Protein AF-A0A7Y0Q823-F1 (afdb_monomer_lite)

pLDDT: mean 90.27, std 6.46, range [62.56, 96.5]

Organism: NCBI:txid2716224

Structure (mmCIF, N/CA/C/O backbone):
data_AF-A0A7Y0Q823-F1
#
_entry.id   AF-A0A7Y0Q823-F1
#
loop_
_atom_site.group_PDB
_atom_site.id
_atom_site.type_symbol
_atom_site.label_atom_id
_atom_site.label_alt_id
_atom_site.label_comp_id
_atom_site.label_asym_id
_atom_site.label_entity_id
_atom_site.label_seq_id
_atom_site.pdbx_PDB_ins_code
_atom_site.Cartn_x
_atom_site.Cartn_y
_atom_site.Cartn_z
_atom_site.occupancy
_atom_site.B_iso_or_equiv
_atom_site.auth_seq_id
_atom_site.auth_comp_id
_atom_site.auth_asym_id
_atom_site.auth_atom_id
_atom_site.pdbx_PDB_model_num
ATOM 1 N N . MET A 1 1 ? 1.307 -10.337 -14.780 1.00 80.38 1 MET A N 1
ATOM 2 C CA . MET A 1 1 ? 1.447 -11.134 -13.529 1.00 80.38 1 MET A CA 1
ATOM 3 C C . MET A 1 1 ? 1.842 -10.263 -12.341 1.00 80.38 1 MET A C 1
ATOM 5 O O . MET A 1 1 ? 1.211 -10.382 -11.297 1.00 80.38 1 MET A O 1
ATOM 9 N N . LEU A 1 2 ? 2.827 -9.369 -12.495 1.00 89.19 2 LEU A N 1
ATOM 10 C CA . LEU A 1 2 ? 3.288 -8.459 -11.436 1.00 89.19 2 LEU A CA 1
ATOM 11 C C . LEU A 1 2 ? 2.177 -7.545 -10.905 1.00 89.19 2 LEU A C 1
ATOM 13 O O . LEU A 1 2 ? 2.051 -7.387 -9.696 1.00 89.19 2 LEU A O 1
ATOM 17 N N . THR A 1 3 ? 1.300 -7.044 -11.778 1.00 88.69 3 THR A N 1
ATOM 18 C CA . THR A 1 3 ? 0.137 -6.229 -11.387 1.00 88.69 3 THR A CA 1
ATOM 19 C C . THR A 1 3 ? -0.802 -6.948 -10.427 1.00 88.69 3 THR A C 1
ATOM 21 O O . THR A 1 3 ? -1.278 -6.359 -9.458 1.00 88.69 3 THR A O 1
ATOM 24 N N . PHE A 1 4 ? -1.075 -8.228 -10.695 1.00 91.25 4 PHE A N 1
ATOM 25 C CA . PHE A 1 4 ? -1.947 -9.034 -9.850 1.00 91.25 4 PHE A CA 1
ATOM 26 C C . PHE A 1 4 ? -1.332 -9.155 -8.458 1.00 91.25 4 PHE A C 1
ATOM 28 O O . PHE A 1 4 ? -1.960 -8.747 -7.491 1.00 91.25 4 PHE A O 1
ATOM 35 N N . LEU A 1 5 ? -0.063 -9.570 -8.380 1.00 93.25 5 LEU A N 1
ATOM 36 C CA . LEU A 1 5 ? 0.684 -9.671 -7.125 1.00 93.25 5 LEU A CA 1
ATOM 37 C C . LEU A 1 5 ? 0.727 -8.340 -6.358 1.00 93.25 5 LEU A C 1
ATOM 39 O O . LEU A 1 5 ? 0.476 -8.316 -5.154 1.00 93.25 5 LEU A O 1
ATOM 43 N N . ALA A 1 6 ? 1.007 -7.232 -7.049 1.00 92.12 6 ALA A N 1
ATOM 44 C CA . ALA A 1 6 ? 1.036 -5.901 -6.454 1.00 92.12 6 ALA A CA 1
ATOM 45 C C . ALA A 1 6 ? -0.328 -5.530 -5.854 1.00 92.12 6 ALA A C 1
ATOM 47 O O . ALA A 1 6 ? -0.386 -5.010 -4.740 1.00 92.12 6 ALA A O 1
ATOM 48 N N . THR A 1 7 ? -1.422 -5.866 -6.540 1.00 92.69 7 THR A N 1
ATOM 49 C CA . THR A 1 7 ? -2.788 -5.612 -6.065 1.00 92.69 7 THR A CA 1
ATOM 50 C C . THR A 1 7 ? -3.120 -6.470 -4.843 1.00 92.69 7 THR A C 1
ATOM 52 O O . THR A 1 7 ? -3.660 -5.958 -3.863 1.00 92.69 7 THR A O 1
ATOM 55 N N . THR A 1 8 ? -2.743 -7.753 -4.841 1.00 94.12 8 THR A N 1
ATOM 56 C CA . THR A 1 8 ? -2.952 -8.644 -3.689 1.00 94.12 8 THR A CA 1
ATOM 57 C C . THR A 1 8 ? -2.162 -8.176 -2.467 1.00 94.12 8 THR A C 1
ATOM 59 O O . THR A 1 8 ? -2.694 -8.159 -1.359 1.00 94.12 8 THR A O 1
ATOM 62 N N . LEU A 1 9 ? -0.916 -7.731 -2.661 1.00 93.69 9 LEU A N 1
ATOM 63 C CA . LEU A 1 9 ? -0.096 -7.147 -1.596 1.00 93.69 9 LEU A CA 1
ATOM 64 C C . LEU A 1 9 ? -0.707 -5.849 -1.059 1.00 93.69 9 LEU A C 1
ATOM 66 O O . LEU A 1 9 ? -0.779 -5.678 0.155 1.00 93.69 9 LEU A O 1
ATOM 70 N N . SER A 1 10 ? -1.210 -4.970 -1.935 1.00 92.81 10 SER A N 1
ATOM 71 C CA . SER A 1 10 ? -1.954 -3.771 -1.518 1.00 92.81 10 SER A CA 1
ATOM 72 C C . SER A 1 10 ? -3.144 -4.134 -0.628 1.00 92.81 10 SER A C 1
ATOM 74 O O . SER A 1 10 ? -3.325 -3.540 0.432 1.00 92.81 10 SER A O 1
ATOM 76 N N . LEU A 1 11 ? -3.919 -5.149 -1.015 1.00 93.88 11 LEU A N 1
ATOM 77 C CA . LEU A 1 11 ? -5.084 -5.606 -0.260 1.00 93.88 11 LEU A CA 1
ATOM 78 C C . LEU A 1 11 ? -4.709 -6.142 1.129 1.00 93.88 11 LEU A C 1
ATOM 80 O O . LEU A 1 11 ? -5.326 -5.749 2.116 1.00 93.88 11 LEU A O 1
ATOM 84 N N . ILE A 1 12 ? -3.667 -6.972 1.222 1.00 93.38 12 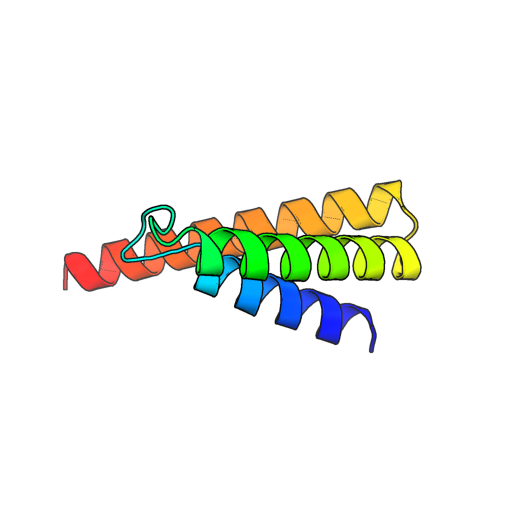ILE A N 1
ATOM 85 C CA . ILE A 1 12 ? -3.165 -7.498 2.502 1.00 93.38 12 ILE A CA 1
ATOM 86 C C . ILE A 1 12 ? -2.625 -6.367 3.387 1.00 93.38 12 ILE A C 1
ATOM 88 O O . ILE A 1 12 ? -2.917 -6.326 4.582 1.00 93.38 12 ILE A O 1
ATOM 92 N N . GLY A 1 13 ? -1.858 -5.437 2.814 1.00 92.06 13 GLY A N 1
ATOM 93 C CA . GLY A 1 13 ? -1.295 -4.302 3.543 1.00 92.06 13 GLY A CA 1
ATOM 94 C C . GLY A 1 13 ? -2.376 -3.387 4.118 1.00 92.06 13 GLY A C 1
ATOM 95 O O . GLY A 1 13 ? -2.338 -3.064 5.303 1.00 92.06 13 GLY A O 1
ATOM 96 N N . VAL A 1 14 ? -3.380 -3.027 3.310 1.00 91.06 14 VAL A N 1
ATOM 97 C CA . VAL A 1 14 ? -4.526 -2.222 3.764 1.00 91.06 14 VAL A CA 1
ATOM 98 C C . VAL A 1 14 ? -5.313 -2.954 4.851 1.00 91.06 14 VAL A C 1
ATOM 100 O O . VAL A 1 14 ? -5.616 -2.356 5.881 1.00 91.06 14 VAL A O 1
ATOM 103 N N . PHE A 1 15 ? -5.574 -4.252 4.673 1.00 90.00 15 PHE A N 1
ATOM 104 C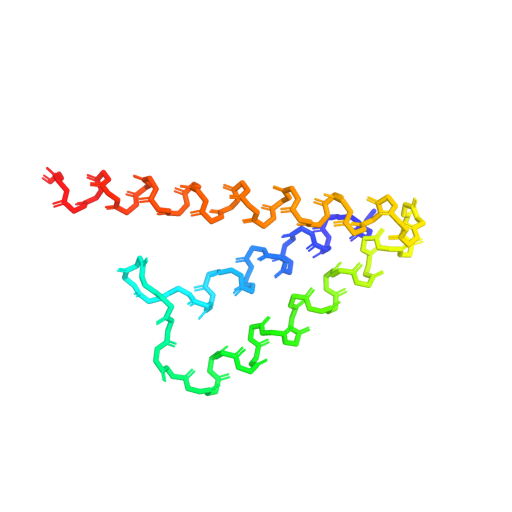 CA . PHE A 1 15 ? -6.274 -5.059 5.671 1.00 90.00 15 PHE A CA 1
ATOM 105 C C . PHE A 1 15 ? -5.527 -5.106 7.012 1.00 90.00 15 PHE A C 1
ATOM 107 O O . PHE A 1 15 ? -6.132 -4.934 8.064 1.00 90.00 15 PHE A O 1
ATOM 114 N N . LEU A 1 16 ? -4.201 -5.278 6.995 1.00 89.88 16 LEU A N 1
ATOM 115 C CA . LEU A 1 16 ? -3.380 -5.294 8.211 1.00 89.88 16 LEU A CA 1
ATOM 116 C C . LEU A 1 16 ? -3.313 -3.936 8.920 1.00 89.88 16 LEU A C 1
ATOM 118 O O . LEU A 1 16 ? -3.173 -3.894 10.144 1.00 89.88 16 LEU A O 1
ATOM 122 N N . LEU A 1 17 ? -3.388 -2.835 8.168 1.00 89.50 17 LEU A N 1
ATOM 123 C CA . LEU A 1 17 ? -3.393 -1.478 8.718 1.00 89.50 17 LEU A CA 1
ATOM 124 C C . LEU A 1 17 ? -4.696 -1.122 9.425 1.00 89.50 17 LEU A C 1
ATOM 126 O O . LEU A 1 17 ? -4.716 -0.140 10.167 1.00 89.50 17 LEU A O 1
ATOM 130 N N . GLN A 1 18 ? -5.758 -1.894 9.222 1.00 84.88 18 GLN A N 1
ATOM 131 C CA . GLN A 1 18 ? -7.088 -1.549 9.685 1.00 84.88 18 GLN A CA 1
ATOM 132 C C . GLN A 1 18 ? -7.548 -2.502 10.793 1.00 84.88 18 GLN A C 1
ATOM 134 O O . GLN A 1 18 ? -7.768 -3.686 10.565 1.00 84.88 18 GLN A O 1
ATOM 139 N N . ASP A 1 19 ? -7.757 -1.971 11.998 1.00 82.00 19 ASP A N 1
ATOM 140 C CA . ASP A 1 19 ? -8.467 -2.668 13.075 1.00 82.00 19 ASP A CA 1
ATOM 141 C C . ASP A 1 19 ? -9.786 -1.914 13.331 1.00 82.00 19 ASP A C 1
ATOM 143 O O . ASP A 1 19 ? -9.784 -0.767 13.776 1.00 82.00 19 ASP A O 1
ATOM 147 N N . ASN A 1 20 ? -10.930 -2.549 13.043 1.00 73.62 20 ASN A N 1
ATOM 148 C CA . ASN A 1 20 ? -12.277 -1.988 13.258 1.00 73.62 20 ASN A CA 1
ATOM 149 C C . ASN A 1 20 ? -12.513 -0.603 12.623 1.00 73.62 20 ASN A C 1
ATOM 151 O O . ASN A 1 20 ? -13.064 0.295 13.252 1.00 73.62 20 ASN A O 1
ATOM 155 N N . GLY A 1 21 ? -12.083 -0.410 11.374 1.00 69.44 21 GLY A N 1
ATOM 156 C CA . GLY A 1 21 ? -12.297 0.859 10.667 1.00 69.44 21 GLY A CA 1
ATOM 157 C C . GLY A 1 21 ? -11.307 1.969 11.036 1.00 69.44 21 GLY A C 1
ATOM 158 O O . GLY A 1 21 ? -11.296 3.004 10.378 1.00 69.44 21 GLY A O 1
ATOM 159 N N . LEU A 1 22 ? -10.443 1.743 12.028 1.00 79.62 22 LEU A N 1
ATOM 160 C CA . LEU A 1 22 ? -9.402 2.672 12.456 1.00 79.62 22 LEU A CA 1
ATOM 161 C C . LEU A 1 22 ? -8.015 2.123 12.123 1.00 79.62 22 LEU A C 1
ATOM 163 O O . LEU A 1 22 ? -7.822 0.921 11.936 1.00 79.62 22 LEU A O 1
ATOM 167 N N . LEU A 1 23 ? -7.030 3.019 12.088 1.00 83.62 23 LEU A N 1
ATOM 168 C CA . LEU A 1 23 ? -5.627 2.635 11.986 1.00 83.62 23 LEU A CA 1
ATOM 169 C C . LEU A 1 23 ? -5.253 1.736 13.176 1.00 83.62 23 LEU A C 1
ATOM 171 O O . LEU A 1 23 ? -5.443 2.124 14.333 1.00 83.62 23 LEU A O 1
ATOM 175 N N . THR A 1 24 ? -4.706 0.550 12.897 1.00 88.38 24 THR A N 1
ATOM 176 C CA . THR A 1 24 ? -4.278 -0.408 13.924 1.00 88.38 24 THR A CA 1
ATOM 177 C C . THR A 1 24 ? -3.340 0.256 14.928 1.00 88.38 24 THR A C 1
ATOM 179 O O . THR A 1 24 ? -2.416 0.973 14.548 1.00 88.38 24 THR A O 1
ATOM 182 N N . ARG A 1 25 ? -3.543 0.017 16.230 1.00 88.12 25 ARG A N 1
ATOM 183 C CA . ARG A 1 25 ? -2.634 0.507 17.286 1.00 88.12 25 ARG A CA 1
ATOM 184 C C . ARG A 1 25 ? -1.395 -0.376 17.449 1.00 88.12 25 ARG A C 1
ATOM 186 O O . ARG A 1 25 ? -0.423 0.037 18.081 1.00 88.12 25 ARG A O 1
ATOM 193 N N . HIS A 1 26 ? -1.408 -1.581 16.880 1.00 91.12 26 HIS A N 1
ATOM 194 C CA . HIS A 1 26 ? -0.302 -2.522 16.989 1.00 91.12 26 HIS A CA 1
ATOM 195 C C . HIS A 1 26 ? 0.863 -2.089 16.098 1.00 91.12 26 HIS A C 1
ATOM 197 O O . HIS A 1 26 ? 0.817 -2.236 14.877 1.00 91.12 26 HIS A O 1
ATOM 203 N N . LYS A 1 27 ? 1.946 -1.610 16.720 1.00 90.50 27 LYS A N 1
ATOM 204 C CA . LYS A 1 27 ? 3.156 -1.141 16.022 1.00 90.50 27 LYS A CA 1
ATOM 205 C C . LYS A 1 27 ? 3.726 -2.179 15.055 1.00 90.50 27 LYS A C 1
ATOM 207 O O . LYS A 1 27 ? 4.070 -1.831 13.932 1.00 90.50 27 LYS A O 1
ATOM 212 N N . THR A 1 28 ? 3.743 -3.455 15.439 1.00 90.38 28 THR A N 1
ATOM 213 C CA . THR A 1 28 ? 4.211 -4.540 14.565 1.00 90.38 28 THR A CA 1
ATOM 214 C C . THR A 1 28 ? 3.357 -4.667 13.304 1.00 90.38 28 THR A C 1
ATOM 216 O O . THR A 1 28 ? 3.909 -4.748 12.210 1.00 90.38 28 THR A O 1
ATOM 219 N N . LYS A 1 29 ? 2.021 -4.610 13.423 1.00 90.25 29 LYS A N 1
ATOM 220 C CA . LYS A 1 29 ? 1.120 -4.646 12.259 1.00 90.25 29 LYS A CA 1
ATOM 221 C C . LYS A 1 29 ? 1.333 -3.433 11.354 1.00 90.25 29 LYS A C 1
ATOM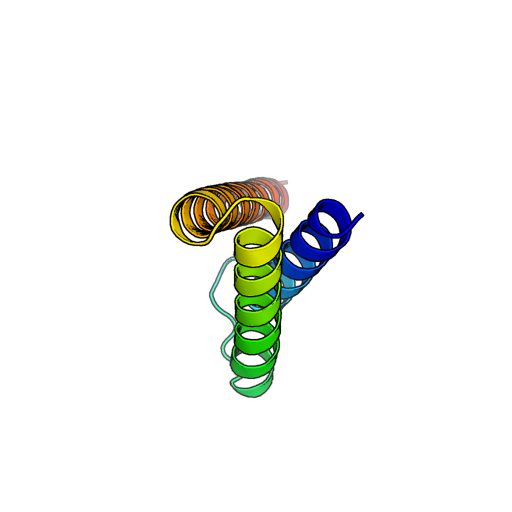 223 O O . LYS A 1 29 ? 1.410 -3.603 10.143 1.00 90.25 29 LYS A O 1
ATOM 228 N N . GLN A 1 30 ? 1.498 -2.237 11.932 1.00 91.56 30 GLN A N 1
ATOM 229 C CA . GLN A 1 30 ? 1.787 -1.018 11.165 1.00 91.56 30 GLN A CA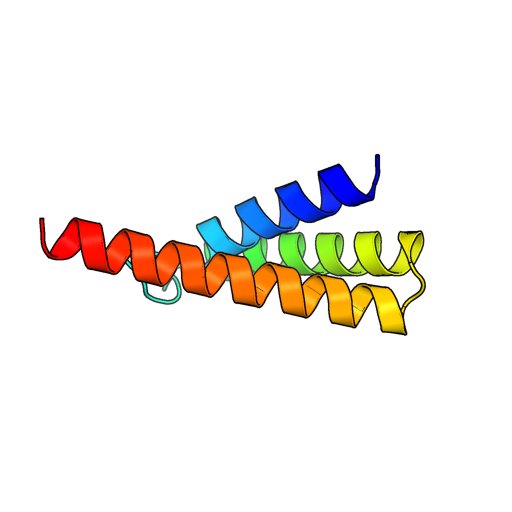 1
ATOM 230 C C . GLN A 1 30 ? 3.069 -1.160 10.338 1.00 91.56 30 GLN A C 1
ATOM 232 O O . GLN A 1 30 ? 3.070 -0.835 9.151 1.00 91.56 30 GLN A O 1
ATOM 237 N N . VAL A 1 31 ? 4.151 -1.659 10.946 1.00 94.75 31 VAL A N 1
ATOM 238 C CA . VAL A 1 31 ? 5.442 -1.832 10.265 1.00 94.75 31 VAL A CA 1
ATOM 239 C C . VAL A 1 31 ? 5.329 -2.871 9.152 1.00 94.75 31 VAL A C 1
ATOM 241 O O . VAL A 1 31 ? 5.698 -2.581 8.017 1.00 94.75 31 VAL A O 1
ATOM 244 N N . VAL A 1 32 ? 4.767 -4.048 9.444 1.00 94.19 32 VAL A N 1
ATOM 245 C CA . VAL A 1 32 ? 4.603 -5.126 8.454 1.00 94.19 32 VAL A CA 1
ATOM 246 C C . VAL A 1 32 ? 3.756 -4.657 7.272 1.00 94.19 32 VAL A C 1
ATOM 248 O O . VAL A 1 32 ? 4.146 -4.837 6.120 1.00 94.19 32 VAL A O 1
ATOM 251 N N . ALA A 1 33 ? 2.633 -3.996 7.541 1.00 94.00 33 ALA A N 1
ATOM 252 C CA . ALA A 1 33 ? 1.774 -3.461 6.497 1.00 94.00 33 ALA A CA 1
ATOM 253 C C . ALA A 1 33 ? 2.468 -2.376 5.663 1.00 94.00 33 ALA A C 1
ATOM 255 O O . ALA A 1 33 ? 2.367 -2.396 4.440 1.00 94.00 33 ALA A O 1
ATOM 256 N N . SER A 1 34 ? 3.220 -1.472 6.297 1.00 93.56 34 SER A N 1
ATOM 257 C CA . SER A 1 34 ? 3.975 -0.432 5.587 1.00 93.56 34 SER A CA 1
ATOM 258 C C . SER A 1 34 ? 5.004 -1.044 4.637 1.00 93.56 34 SER A C 1
ATOM 260 O O . SER A 1 34 ? 5.086 -0.638 3.482 1.00 93.56 34 SER A O 1
ATOM 262 N N . VAL A 1 35 ? 5.741 -2.064 5.087 1.00 96.50 35 VAL A N 1
ATOM 263 C CA . VAL A 1 35 ? 6.706 -2.789 4.248 1.00 96.50 35 VAL A CA 1
ATOM 264 C C . VAL A 1 35 ? 6.003 -3.432 3.050 1.00 96.50 35 VAL A C 1
ATOM 266 O O . VAL A 1 35 ? 6.433 -3.241 1.915 1.00 96.50 35 VAL A O 1
ATOM 269 N N . ILE A 1 36 ? 4.890 -4.133 3.278 1.00 95.94 36 ILE A N 1
ATOM 270 C CA . ILE A 1 36 ? 4.098 -4.765 2.212 1.00 95.94 36 ILE A CA 1
ATOM 271 C C . ILE A 1 36 ? 3.609 -3.730 1.186 1.00 95.94 36 ILE A C 1
ATOM 273 O O . ILE A 1 36 ? 3.711 -3.959 -0.022 1.00 95.94 36 ILE A O 1
ATOM 277 N N . LEU A 1 37 ? 3.108 -2.582 1.647 1.00 95.38 37 LEU A N 1
ATOM 278 C CA . LEU A 1 37 ? 2.635 -1.510 0.773 1.00 95.38 37 LEU A CA 1
ATOM 279 C C . LEU A 1 37 ? 3.776 -0.865 -0.023 1.00 95.38 37 LEU A C 1
ATOM 281 O O . LEU A 1 37 ? 3.600 -0.598 -1.207 1.00 95.38 37 LEU A O 1
ATOM 285 N N . ILE A 1 38 ? 4.956 -0.680 0.576 1.00 95.94 38 ILE A N 1
ATOM 286 C CA . ILE A 1 38 ? 6.145 -0.192 -0.139 1.00 95.94 38 ILE A CA 1
ATOM 287 C C . ILE A 1 38 ? 6.532 -1.164 -1.257 1.00 95.94 38 ILE A C 1
ATOM 289 O O . ILE A 1 38 ? 6.737 -0.737 -2.392 1.00 95.94 38 ILE A O 1
ATOM 293 N N . PHE A 1 39 ? 6.573 -2.471 -0.978 1.00 95.88 39 PHE A N 1
ATOM 294 C CA . PHE A 1 39 ? 6.840 -3.474 -2.013 1.00 95.88 39 PHE A CA 1
ATOM 295 C C . PHE A 1 39 ? 5.796 -3.435 -3.130 1.00 95.88 39 PHE A C 1
ATOM 297 O O . PHE A 1 39 ? 6.153 -3.475 -4.304 1.00 95.88 39 PHE A O 1
ATOM 304 N N . SER A 1 40 ? 4.517 -3.300 -2.783 1.00 95.25 40 SER A N 1
ATOM 305 C CA . SER A 1 40 ? 3.449 -3.154 -3.771 1.00 95.25 40 SER A CA 1
ATOM 306 C C . SER A 1 40 ? 3.640 -1.909 -4.652 1.00 95.25 40 SER A C 1
ATOM 308 O O . SER A 1 40 ? 3.547 -2.011 -5.875 1.00 95.25 40 SER A O 1
ATOM 310 N N . ALA A 1 41 ? 3.995 -0.761 -4.065 1.00 95.06 41 ALA A N 1
ATOM 311 C CA . ALA A 1 41 ? 4.285 0.465 -4.810 1.00 95.06 41 ALA A CA 1
ATOM 312 C C . ALA A 1 41 ? 5.456 0.287 -5.786 1.00 95.06 41 ALA A C 1
ATOM 314 O O . ALA A 1 41 ? 5.371 0.711 -6.940 1.00 95.06 41 ALA A O 1
ATOM 315 N N . ILE A 1 42 ? 6.529 -0.377 -5.344 1.00 95.94 42 ILE A N 1
ATOM 316 C CA . ILE A 1 42 ? 7.694 -0.677 -6.185 1.00 95.94 42 ILE A CA 1
ATOM 317 C C . ILE A 1 42 ? 7.285 -1.560 -7.369 1.00 95.94 42 ILE A C 1
ATOM 319 O O . ILE A 1 42 ? 7.669 -1.264 -8.496 1.00 95.94 42 ILE A O 1
ATOM 323 N N . LEU A 1 43 ? 6.463 -2.591 -7.142 1.00 95.50 43 LEU A N 1
ATOM 324 C CA . LEU A 1 43 ? 5.978 -3.478 -8.206 1.00 95.50 43 LEU A CA 1
ATOM 325 C C . LEU A 1 43 ? 5.098 -2.743 -9.230 1.00 95.50 43 LEU A C 1
ATOM 327 O O . LEU A 1 43 ? 5.217 -2.977 -10.433 1.00 95.50 43 LEU A O 1
ATOM 331 N N . PHE A 1 44 ? 4.238 -1.820 -8.786 1.00 95.94 44 PHE A N 1
ATOM 332 C CA . PHE A 1 44 ? 3.494 -0.960 -9.712 1.00 95.94 44 PHE A CA 1
ATOM 333 C C . PHE A 1 44 ? 4.423 -0.030 -10.497 1.00 95.94 44 PHE A C 1
ATOM 335 O O . PHE A 1 44 ? 4.232 0.160 -11.699 1.00 95.94 44 PHE A O 1
ATOM 342 N N . GLY A 1 45 ? 5.439 0.528 -9.834 1.00 95.50 45 GLY A N 1
ATOM 343 C CA . GLY A 1 45 ? 6.461 1.362 -10.461 1.00 95.50 45 GLY A CA 1
ATOM 344 C C . GLY A 1 45 ? 7.295 0.616 -11.503 1.00 95.50 45 GLY A C 1
ATOM 345 O O . GLY A 1 45 ? 7.590 1.187 -12.551 1.00 95.50 45 GLY A O 1
ATOM 346 N N . SER A 1 46 ? 7.638 -0.653 -11.262 1.00 95.44 46 SER A N 1
ATOM 347 C CA . SER A 1 46 ? 8.405 -1.464 -12.214 1.00 95.44 46 SER A CA 1
ATOM 348 C C . SER A 1 46 ? 7.601 -1.845 -13.456 1.00 95.44 46 SER A C 1
ATOM 350 O O . SER A 1 46 ? 8.169 -1.910 -14.539 1.00 95.44 46 SER A O 1
ATOM 352 N N . GLU A 1 47 ? 6.292 -2.077 -13.318 1.00 94.75 47 GLU A N 1
ATOM 353 C CA . GLU A 1 47 ? 5.436 -2.511 -14.435 1.00 94.75 47 GLU A CA 1
ATOM 354 C C . GLU A 1 47 ? 4.996 -1.338 -15.330 1.00 94.75 47 GLU A C 1
ATOM 356 O O . GLU A 1 47 ? 4.974 -1.453 -16.552 1.00 94.75 47 GLU A O 1
ATOM 361 N N . TYR A 1 48 ? 4.634 -0.196 -14.734 1.00 93.81 48 TYR A N 1
ATOM 362 C CA . TYR A 1 48 ? 4.015 0.928 -15.456 1.00 93.81 48 TYR A CA 1
ATOM 363 C C . TYR A 1 48 ? 4.909 2.168 -15.577 1.00 93.81 48 TYR A C 1
ATOM 365 O O . TYR A 1 48 ? 4.484 3.170 -16.158 1.00 93.81 48 TYR A O 1
ATOM 373 N N . GLY A 1 49 ? 6.128 2.114 -15.033 1.00 94.31 49 GLY A N 1
ATOM 374 C CA . GLY A 1 49 ? 7.008 3.264 -14.837 1.00 94.31 49 GLY A CA 1
ATOM 375 C C . GLY A 1 49 ? 6.707 3.995 -13.526 1.00 94.31 49 GLY A C 1
ATOM 376 O O . GLY A 1 49 ? 5.563 4.045 -13.077 1.00 94.31 49 GLY A O 1
ATOM 377 N N . VAL A 1 50 ? 7.734 4.591 -12.911 1.00 93.38 50 VAL A N 1
ATOM 378 C CA . VAL A 1 50 ? 7.686 5.109 -11.527 1.00 93.38 50 VAL A CA 1
ATOM 379 C C . VAL A 1 50 ? 6.507 6.058 -11.287 1.00 93.38 50 VAL A C 1
ATOM 381 O O . VAL A 1 50 ? 5.698 5.816 -10.394 1.00 93.38 50 VAL A O 1
ATOM 384 N N . LEU A 1 51 ? 6.364 7.107 -12.104 1.00 94.69 51 LEU A N 1
ATOM 385 C CA . LEU A 1 51 ? 5.330 8.126 -11.900 1.00 94.69 51 LEU A CA 1
ATOM 386 C C . LEU A 1 51 ? 3.917 7.537 -12.044 1.00 94.69 51 LEU A C 1
ATOM 388 O O . LEU A 1 51 ? 3.072 7.707 -11.168 1.00 94.69 51 LEU A O 1
ATOM 392 N N . ARG A 1 52 ? 3.672 6.798 -13.131 1.00 94.50 52 ARG A N 1
ATOM 393 C CA . ARG A 1 52 ? 2.369 6.180 -13.413 1.00 94.50 52 ARG A CA 1
ATOM 394 C C . ARG A 1 52 ? 2.026 5.098 -12.388 1.00 94.50 52 ARG A C 1
ATOM 396 O O . ARG A 1 52 ? 0.884 5.027 -11.945 1.00 94.50 52 ARG A O 1
ATOM 403 N N . GLY A 1 53 ? 3.008 4.293 -11.991 1.00 93.88 53 GLY A N 1
ATOM 404 C CA . GLY A 1 53 ? 2.866 3.255 -10.978 1.00 93.88 53 GLY A CA 1
ATOM 405 C C . GLY A 1 53 ? 2.452 3.818 -9.621 1.00 93.88 53 GLY A C 1
ATOM 406 O O . GLY A 1 53 ? 1.531 3.284 -9.009 1.00 93.88 53 GLY A O 1
ATOM 407 N N . ILE A 1 54 ? 3.043 4.939 -9.191 1.00 95.06 54 ILE A N 1
ATOM 408 C CA . ILE A 1 54 ? 2.651 5.625 -7.949 1.00 95.06 54 ILE A CA 1
ATOM 409 C C . ILE A 1 54 ? 1.190 6.094 -8.013 1.00 95.06 54 ILE A C 1
ATOM 411 O O . ILE A 1 54 ? 0.442 5.867 -7.065 1.00 95.06 54 ILE A O 1
ATOM 415 N N . PHE A 1 55 ? 0.748 6.691 -9.125 1.00 96.06 55 PHE A N 1
ATOM 416 C CA . PHE A 1 55 ? -0.655 7.103 -9.274 1.00 96.06 55 PHE A CA 1
ATOM 417 C C . PHE A 1 55 ? -1.626 5.917 -9.226 1.00 96.06 55 PHE A C 1
ATOM 419 O O . PHE A 1 55 ? -2.656 5.998 -8.557 1.00 96.06 55 PHE A O 1
ATOM 426 N N . ILE A 1 56 ? -1.291 4.807 -9.893 1.00 94.56 56 ILE A N 1
ATOM 427 C CA . ILE A 1 56 ? -2.092 3.573 -9.854 1.00 94.56 56 ILE A CA 1
ATOM 428 C C . ILE A 1 56 ? -2.166 3.034 -8.421 1.00 94.56 56 ILE A C 1
ATOM 430 O O . ILE A 1 56 ? -3.251 2.728 -7.932 1.00 94.56 56 ILE A O 1
ATOM 434 N N . PHE A 1 57 ? -1.026 2.961 -7.736 1.00 95.50 57 PHE A N 1
ATOM 435 C CA . PHE A 1 57 ? -0.927 2.497 -6.357 1.00 95.50 57 PHE A CA 1
ATOM 436 C C . PHE A 1 57 ? -1.781 3.335 -5.398 1.00 95.50 57 PHE A C 1
ATOM 438 O O . PHE A 1 57 ? -2.575 2.777 -4.640 1.00 95.50 57 PHE A O 1
ATOM 445 N N . ILE A 1 58 ? -1.680 4.668 -5.471 1.00 94.94 58 ILE A N 1
ATOM 446 C CA . ILE A 1 58 ? -2.501 5.579 -4.662 1.00 94.94 58 ILE A CA 1
ATOM 447 C C . ILE A 1 58 ? -3.987 5.335 -4.942 1.00 94.94 58 ILE A C 1
ATOM 449 O O . ILE A 1 58 ? -4.759 5.160 -4.003 1.00 94.94 58 ILE A O 1
ATOM 453 N N . GLY A 1 59 ? -4.384 5.254 -6.217 1.00 95.38 59 GLY A N 1
ATOM 454 C CA . GLY A 1 59 ? -5.772 4.993 -6.601 1.00 95.38 59 GLY A CA 1
ATOM 455 C C . GLY A 1 59 ? -6.314 3.676 -6.037 1.00 95.38 59 GLY A C 1
ATOM 456 O O . GLY A 1 59 ? -7.423 3.645 -5.504 1.00 95.38 59 GLY A O 1
ATOM 457 N N . ILE A 1 60 ? -5.518 2.603 -6.091 1.00 93.94 60 ILE A N 1
ATOM 458 C CA . ILE A 1 60 ? -5.889 1.289 -5.549 1.00 93.94 60 ILE A CA 1
ATOM 459 C C . ILE A 1 60 ? -6.045 1.345 -4.030 1.00 93.94 60 ILE A C 1
ATOM 461 O O . ILE A 1 60 ? -7.051 0.868 -3.510 1.00 93.94 60 ILE A O 1
ATOM 465 N N . ILE A 1 61 ? -5.098 1.944 -3.307 1.00 93.69 61 ILE A N 1
ATOM 466 C CA . ILE A 1 61 ? -5.186 2.032 -1.844 1.00 93.69 61 ILE A CA 1
ATOM 467 C C . ILE A 1 61 ? -6.370 2.891 -1.415 1.00 93.69 61 ILE A C 1
ATOM 469 O O . ILE A 1 61 ? -7.087 2.504 -0.493 1.00 93.69 61 ILE A O 1
ATOM 473 N N . SER A 1 62 ? -6.608 4.024 -2.080 1.00 93.00 62 SER A N 1
ATOM 474 C CA . SER A 1 62 ? -7.772 4.867 -1.806 1.00 93.00 62 SER A CA 1
ATOM 475 C C . SER A 1 62 ? -9.072 4.097 -2.022 1.00 93.00 62 SER A C 1
ATOM 477 O O . SER A 1 62 ? -9.917 4.080 -1.132 1.00 93.00 62 SER A O 1
ATOM 479 N N . LEU A 1 63 ? -9.203 3.395 -3.153 1.00 93.88 63 LEU A N 1
ATOM 480 C CA . LEU A 1 63 ? -10.376 2.574 -3.447 1.00 93.88 63 LEU A CA 1
ATOM 481 C C . LEU A 1 63 ? -10.589 1.486 -2.386 1.00 93.88 63 LEU A C 1
ATOM 483 O O . LEU A 1 63 ? -11.699 1.340 -1.875 1.00 93.88 63 LEU A O 1
ATOM 487 N N . LEU A 1 64 ? -9.534 0.744 -2.035 1.00 91.69 64 LEU A N 1
ATOM 488 C CA . LEU A 1 64 ? -9.587 -0.311 -1.023 1.00 91.69 64 LEU A CA 1
ATOM 489 C C . LEU A 1 64 ? -9.971 0.253 0.347 1.00 91.69 64 LEU A C 1
ATOM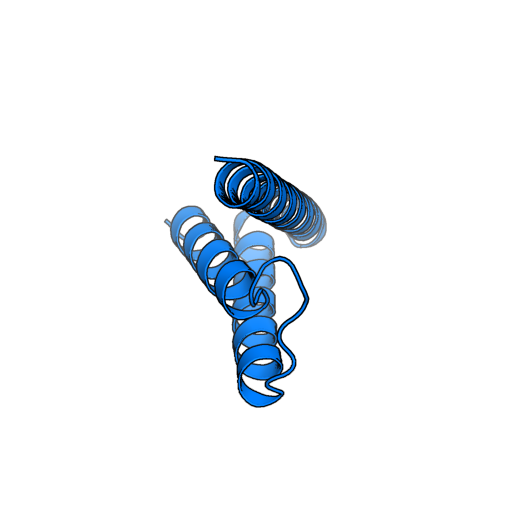 491 O O . LEU A 1 64 ? -10.889 -0.263 0.980 1.00 91.69 64 LEU A O 1
ATOM 495 N N . GLY A 1 65 ? -9.330 1.336 0.786 1.00 88.00 65 GLY A N 1
ATOM 496 C CA . GLY A 1 65 ? -9.638 1.991 2.057 1.00 88.00 65 GLY A CA 1
ATOM 497 C C . GLY A 1 65 ? -11.087 2.480 2.127 1.00 88.00 65 GLY A C 1
ATOM 498 O O . GLY A 1 65 ? -11.766 2.265 3.136 1.00 88.00 65 GLY A O 1
ATOM 499 N N . THR A 1 66 ? -11.603 3.070 1.044 1.00 89.50 66 THR A N 1
ATOM 500 C CA . THR A 1 66 ? -13.014 3.469 0.949 1.00 89.50 66 THR A CA 1
ATOM 501 C C . THR A 1 66 ? -13.946 2.258 1.011 1.00 89.50 66 THR A C 1
ATOM 503 O O . THR A 1 66 ? -14.899 2.275 1.789 1.00 89.50 66 THR A O 1
ATOM 506 N N . LEU A 1 67 ? -13.663 1.192 0.254 1.00 90.12 67 LEU A N 1
ATOM 507 C CA . LEU A 1 67 ? -14.443 -0.051 0.262 1.00 90.12 67 LEU A CA 1
ATOM 508 C C . LEU A 1 67 ? -14.517 -0.667 1.659 1.00 90.12 67 LEU A C 1
ATOM 510 O O . LEU A 1 67 ? -15.613 -0.946 2.140 1.00 90.12 67 LEU A O 1
ATOM 514 N N . PHE A 1 68 ? -13.378 -0.831 2.332 1.00 85.94 68 PHE A N 1
ATOM 515 C CA . PHE A 1 68 ? -13.347 -1.379 3.686 1.00 85.94 68 PHE A CA 1
ATOM 516 C C . PHE A 1 68 ? -14.130 -0.512 4.674 1.00 85.94 68 PHE A C 1
ATOM 518 O O . PHE A 1 68 ? -14.882 -1.040 5.493 1.00 85.94 68 PHE A O 1
ATOM 525 N N . THR A 1 69 ? -14.011 0.813 4.572 1.00 86.31 69 THR A N 1
ATOM 526 C CA . THR A 1 69 ? -14.748 1.748 5.435 1.00 86.31 69 THR A CA 1
ATOM 527 C C . THR A 1 69 ? -16.261 1.637 5.222 1.00 86.31 69 THR A C 1
ATOM 529 O O . THR A 1 69 ? -17.016 1.543 6.188 1.00 86.31 69 THR A O 1
ATOM 532 N N . LEU A 1 70 ? -16.719 1.584 3.967 1.00 87.62 70 LEU A N 1
ATOM 533 C CA . LEU A 1 70 ? -18.140 1.449 3.630 1.00 87.62 70 LEU A CA 1
ATOM 534 C C . LEU A 1 70 ? -18.715 0.089 4.037 1.00 87.62 70 LEU A C 1
ATOM 536 O O . LEU A 1 70 ? -19.823 0.026 4.572 1.00 87.62 70 LEU A O 1
ATOM 540 N N . LEU A 1 71 ? -17.975 -0.997 3.794 1.00 87.69 71 LEU A N 1
ATOM 541 C CA . LEU A 1 71 ? -18.379 -2.343 4.200 1.00 87.69 71 LEU A CA 1
ATOM 542 C C . LEU A 1 71 ? -18.522 -2.428 5.716 1.00 87.69 71 LEU A C 1
ATOM 544 O O . LEU A 1 71 ? -19.517 -2.960 6.203 1.00 87.69 71 LEU A O 1
ATOM 548 N N . ARG A 1 72 ? -17.571 -1.850 6.458 1.00 81.81 72 ARG A N 1
ATOM 549 C CA . ARG A 1 72 ? -17.636 -1.813 7.917 1.00 81.81 72 ARG A CA 1
ATOM 550 C C . ARG A 1 72 ? -18.826 -1.002 8.413 1.00 81.81 72 ARG A C 1
ATOM 552 O O . ARG A 1 72 ? -19.572 -1.489 9.247 1.00 81.81 72 ARG A O 1
ATOM 559 N N . TYR A 1 73 ? -19.051 0.179 7.842 1.00 85.69 73 TYR A N 1
ATOM 560 C CA . TYR A 1 73 ? -20.206 1.008 8.180 1.00 85.69 73 TYR A CA 1
ATOM 561 C C . TYR A 1 73 ? -21.539 0.275 7.984 1.00 85.69 73 TYR A C 1
ATOM 563 O O . TYR A 1 73 ? -22.443 0.410 8.805 1.00 85.69 73 TYR A O 1
ATOM 571 N N . LYS A 1 74 ? -21.671 -0.509 6.905 1.00 86.38 74 LYS A N 1
ATOM 572 C CA . LYS A 1 74 ? -22.856 -1.350 6.691 1.00 86.38 74 LYS A CA 1
ATOM 573 C C . LYS A 1 74 ? -22.967 -2.473 7.722 1.00 86.38 74 LYS A C 1
ATOM 575 O O . LYS A 1 74 ? -24.069 -2.713 8.191 1.00 86.38 74 LYS A O 1
ATOM 580 N N . LEU A 1 75 ? -21.859 -3.130 8.063 1.00 84.38 75 LEU A N 1
ATOM 581 C CA . LEU A 1 75 ? -21.806 -4.189 9.078 1.00 84.38 75 LEU A CA 1
ATOM 582 C C . LEU A 1 75 ? -22.167 -3.684 10.478 1.00 84.38 75 LEU A C 1
ATOM 584 O O . LEU A 1 75 ? -22.890 -4.367 11.183 1.00 84.38 75 LEU A O 1
ATOM 588 N N . ASP A 1 76 ? -21.702 -2.497 10.865 1.00 78.06 76 ASP A N 1
ATOM 589 C CA . ASP A 1 76 ? -21.976 -1.930 12.191 1.00 78.06 76 ASP A CA 1
ATOM 590 C C . ASP A 1 76 ? -23.427 -1.406 12.323 1.00 78.06 76 ASP A C 1
ATOM 592 O O . ASP A 1 76 ? -23.899 -1.159 13.431 1.00 78.06 76 ASP A O 1
ATOM 596 N N . LYS A 1 77 ? -24.132 -1.197 11.199 1.00 73.94 77 LYS A N 1
ATOM 597 C CA . LYS A 1 77 ? -25.541 -0.761 11.150 1.00 73.94 77 LYS A CA 1
ATOM 598 C C . LYS A 1 77 ? -26.551 -1.890 10.917 1.00 73.94 77 LYS A C 1
ATOM 600 O O . LYS A 1 77 ? -27.748 -1.617 11.018 1.00 73.94 77 LYS A O 1
ATOM 605 N N . ALA A 1 78 ? -26.091 -3.076 10.525 1.00 62.56 78 ALA A N 1
ATOM 606 C CA . ALA A 1 78 ? -26.915 -4.263 10.297 1.00 62.56 78 ALA A CA 1
ATOM 607 C C . ALA A 1 78 ? -27.131 -5.025 11.609 1.00 62.56 78 ALA A C 1
ATOM 609 O O . ALA A 1 78 ? -28.244 -5.569 11.771 1.00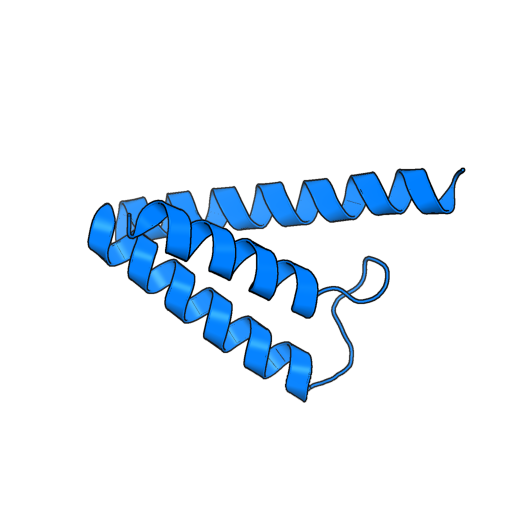 62.56 78 ALA A O 1
#

Foldseek 3Di:
DLLVQLLVLLLQLLVLLDDLLHGDPDPVSPVVSVVSLVVSLVSLCVPPNNVVSNVVSVVSNVVSSVVVNVVSVVVVVD

Sequence (78 aa):
MLTFLATTLSLIGVFLLQDNGLLTRHKTKQVVASVILIFSAILFGSEYGVLRGIFIFIGIISLLGTLFTLLRYKLDKA

Radius of gyration: 13.22 Å; chains: 1; bounding box: 35×19×33 Å

Secondary structure (DSSP, 8-state):
-HHHHHHHHHHHHHHHHEETTEE---HHHHHHHHHHHHHHHHHHHHHH-HHHHHHHHHHHHHHHHHHHHHHHHHHHH-